Protein AF-A0A952X0B2-F1 (afdb_monomer)

Nearest PDB structures (foldseek):
  6evl-assembly1_A  TM=6.501E-01  e=6.273E-01  Homo sapiens
  4zy8-assembly1_C  TM=2.955E-01  e=8.785E+00  Kluyveromyces lactis

Solvent-accessible surface area (backbone atoms only — not comparable to full-atom values): 3668 Å² total; per-residue (Å²): 131,60,50,51,59,36,50,51,49,21,53,48,20,60,74,73,67,39,49,65,60,19,40,55,29,34,52,53,50,52,52,40,47,75,73,69,46,78,62,46,68,97,51,53,61,66,60,51,54,53,49,37,51,52,48,50,63,75,39,50,72,66,78,77,111

Sequence (65 aa):
MDPNQAFLDMFRAMRDGDHETARERALALQEWFAKGGFTPYQFSRQAMEAYIASVLRRTSHLDFD

Mean predicted aligned error: 2.97 Å

pLDDT: mean 93.06, std 7.27, range [58.03, 98.12]

Structure (mmCIF, N/CA/C/O backbone):
data_AF-A0A952X0B2-F1
#
_entry.id   AF-A0A952X0B2-F1
#
loop_
_atom_site.group_PDB
_atom_site.id
_atom_site.type_symbol
_atom_site.label_atom_id
_atom_site.label_alt_id
_atom_site.label_comp_id
_atom_site.label_asym_id
_atom_site.label_entity_id
_atom_site.label_seq_id
_atom_site.pdbx_PDB_ins_code
_atom_site.Cartn_x
_atom_site.Cartn_y
_atom_site.Cartn_z
_atom_site.occupancy
_atom_site.B_iso_or_equiv
_atom_site.auth_seq_id
_atom_site.auth_comp_id
_atom_site.auth_asym_id
_atom_site.auth_atom_id
_atom_site.pdbx_PDB_model_num
ATOM 1 N N . MET A 1 1 ? 9.119 -8.040 0.248 1.00 78.25 1 MET A N 1
ATOM 2 C CA . MET A 1 1 ? 7.674 -8.191 -0.017 1.00 78.25 1 MET A CA 1
ATOM 3 C C . MET A 1 1 ? 7.498 -8.326 -1.522 1.00 78.25 1 MET A C 1
ATOM 5 O O . MET A 1 1 ? 8.254 -7.690 -2.245 1.00 78.25 1 MET A O 1
ATOM 9 N N . ASP A 1 2 ? 6.596 -9.193 -1.982 1.00 90.75 2 ASP A N 1
ATOM 10 C CA . ASP A 1 2 ? 6.217 -9.261 -3.399 1.00 90.75 2 ASP A CA 1
ATOM 11 C C . ASP A 1 2 ? 5.148 -8.185 -3.676 1.00 90.75 2 ASP A C 1
ATOM 13 O O . ASP A 1 2 ? 4.051 -8.279 -3.113 1.00 90.75 2 ASP A O 1
ATOM 17 N N . PRO A 1 3 ? 5.432 -7.163 -4.507 1.00 89.62 3 PRO A N 1
ATOM 18 C CA . PRO A 1 3 ? 4.490 -6.078 -4.772 1.00 89.62 3 PRO A CA 1
ATOM 19 C C . PRO A 1 3 ? 3.221 -6.551 -5.496 1.00 89.62 3 PRO A C 1
ATOM 21 O O . PRO A 1 3 ? 2.158 -5.969 -5.280 1.00 89.62 3 PRO A O 1
ATOM 24 N N . ASN A 1 4 ? 3.284 -7.624 -6.297 1.00 93.25 4 ASN A N 1
ATOM 25 C CA . ASN A 1 4 ? 2.092 -8.201 -6.928 1.00 93.25 4 ASN A CA 1
ATOM 26 C C . ASN A 1 4 ? 1.155 -8.785 -5.875 1.00 93.25 4 ASN A C 1
ATOM 28 O O . ASN A 1 4 ? -0.042 -8.494 -5.884 1.00 93.25 4 ASN A O 1
ATOM 32 N N . GLN A 1 5 ? 1.710 -9.558 -4.939 1.00 94.81 5 GLN A N 1
ATOM 33 C CA . GLN A 1 5 ? 0.929 -10.140 -3.855 1.00 94.81 5 GLN A CA 1
ATOM 34 C C . GLN A 1 5 ? 0.363 -9.053 -2.938 1.00 94.81 5 GLN A C 1
ATOM 36 O O . GLN A 1 5 ? -0.824 -9.078 -2.630 1.00 94.81 5 GLN A O 1
ATOM 41 N N . ALA A 1 6 ? 1.168 -8.050 -2.575 1.00 94.62 6 ALA A N 1
ATOM 42 C CA . ALA A 1 6 ? 0.697 -6.959 -1.728 1.00 94.62 6 ALA A CA 1
ATOM 43 C C . ALA A 1 6 ? -0.443 -6.159 -2.374 1.00 94.62 6 ALA A C 1
ATOM 45 O O . ALA A 1 6 ? -1.395 -5.788 -1.690 1.00 94.62 6 ALA A O 1
ATOM 46 N N . PHE A 1 7 ? -0.394 -5.940 -3.692 1.00 94.75 7 PHE A N 1
ATOM 47 C CA . PHE A 1 7 ? -1.505 -5.328 -4.417 1.00 94.75 7 PHE A CA 1
ATOM 48 C C . PHE A 1 7 ? -2.764 -6.201 -4.394 1.00 94.75 7 PHE A C 1
ATOM 50 O O . PHE A 1 7 ? -3.850 -5.686 -4.132 1.00 94.75 7 PHE A O 1
ATOM 57 N N . LEU A 1 8 ? -2.639 -7.506 -4.659 1.00 95.50 8 LEU A N 1
ATOM 58 C CA . LEU A 1 8 ? -3.786 -8.416 -4.634 1.00 95.50 8 LEU A CA 1
ATOM 59 C C . LEU A 1 8 ? -4.433 -8.480 -3.252 1.00 95.50 8 LEU A C 1
ATOM 61 O O . LEU A 1 8 ? -5.660 -8.455 -3.159 1.00 95.50 8 LEU A O 1
ATOM 65 N N . ASP A 1 9 ? -3.620 -8.547 -2.201 1.00 97.19 9 ASP A N 1
ATOM 66 C CA . ASP A 1 9 ? -4.092 -8.570 -0.820 1.00 97.19 9 ASP A CA 1
ATOM 67 C C . ASP A 1 9 ? -4.815 -7.267 -0.482 1.00 97.19 9 ASP A C 1
ATOM 69 O O . ASP A 1 9 ? -5.943 -7.309 -0.005 1.00 97.19 9 ASP A O 1
ATOM 73 N N . MET A 1 10 ? -4.230 -6.115 -0.830 1.00 97.06 10 MET A N 1
ATOM 74 C CA . MET A 1 10 ? -4.872 -4.808 -0.663 1.00 97.06 10 MET A CA 1
ATOM 75 C C . MET A 1 10 ? -6.216 -4.735 -1.401 1.00 97.06 10 MET A C 1
ATOM 77 O O . MET A 1 10 ? -7.213 -4.282 -0.840 1.00 97.06 10 MET A O 1
ATOM 81 N N . PHE A 1 11 ? -6.261 -5.187 -2.657 1.00 95.75 11 PHE A N 1
ATOM 82 C CA . PHE A 1 11 ? -7.471 -5.159 -3.478 1.00 95.75 11 PHE A CA 1
ATOM 83 C C . PHE A 1 11 ? -8.577 -6.048 -2.896 1.00 95.75 11 PHE A C 1
ATOM 85 O O . PHE A 1 11 ? -9.732 -5.626 -2.816 1.00 95.75 11 PHE A O 1
ATOM 92 N N . ARG A 1 12 ? -8.231 -7.269 -2.468 1.00 97.88 12 ARG A N 1
ATOM 93 C CA . ARG A 1 12 ? -9.171 -8.203 -1.827 1.00 97.88 12 ARG A CA 1
ATOM 94 C C . ARG A 1 12 ? -9.665 -7.658 -0.495 1.00 97.88 12 ARG A C 1
ATOM 96 O O . ARG A 1 12 ? -10.869 -7.627 -0.283 1.00 97.88 12 ARG A O 1
ATOM 103 N N . ALA A 1 13 ? -8.768 -7.140 0.335 1.00 98.12 13 ALA A N 1
ATOM 104 C CA . ALA A 1 13 ? -9.107 -6.556 1.624 1.00 98.12 13 ALA A CA 1
ATOM 105 C C . ALA A 1 13 ? -10.078 -5.369 1.473 1.00 98.12 13 ALA A C 1
ATOM 107 O O . ALA A 1 13 ? -11.121 -5.327 2.120 1.00 98.12 13 ALA A O 1
ATOM 108 N N . MET A 1 14 ? -9.834 -4.473 0.508 1.00 97.44 14 MET A N 1
ATOM 109 C CA . MET A 1 14 ? -10.760 -3.377 0.184 1.00 97.44 14 MET A CA 1
ATOM 110 C C . MET A 1 14 ? -12.127 -3.845 -0.324 1.00 97.44 14 MET A C 1
ATOM 112 O O . MET A 1 14 ? -13.125 -3.158 -0.102 1.00 97.44 14 MET A O 1
ATOM 116 N N . ARG A 1 15 ? -12.178 -4.966 -1.051 1.00 97.44 15 ARG A N 1
ATOM 117 C CA . ARG A 1 15 ? -13.431 -5.566 -1.528 1.00 97.44 15 ARG A CA 1
ATOM 118 C C . ARG A 1 15 ? -14.206 -6.217 -0.382 1.00 97.44 15 ARG A C 1
ATOM 120 O O . ARG A 1 15 ? -15.426 -6.102 -0.348 1.00 97.44 15 ARG A O 1
ATOM 127 N N . ASP A 1 16 ? -13.496 -6.875 0.526 1.00 97.88 16 ASP A N 1
ATOM 128 C CA . ASP A 1 16 ? -14.068 -7.693 1.596 1.00 97.88 16 ASP A CA 1
ATOM 129 C C . ASP A 1 16 ? -14.340 -6.872 2.878 1.00 97.88 16 ASP A C 1
ATOM 131 O O . ASP A 1 16 ? -14.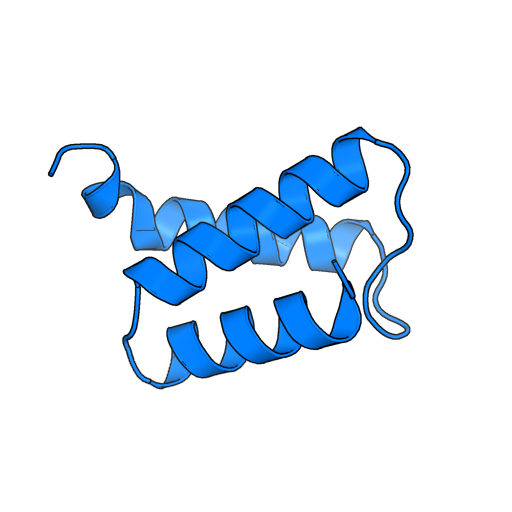937 -7.381 3.822 1.00 97.88 16 ASP A O 1
ATOM 135 N N . GLY A 1 17 ? -13.963 -5.586 2.896 1.00 97.12 17 GLY A N 1
ATOM 136 C CA . GLY A 1 17 ? -14.176 -4.666 4.021 1.00 97.12 17 GLY A CA 1
ATOM 137 C C . GLY A 1 17 ? -13.111 -4.751 5.118 1.00 97.12 17 GLY A C 1
ATOM 138 O O . GLY A 1 17 ? -13.241 -4.097 6.148 1.00 97.12 17 GLY A O 1
ATOM 139 N N . ASP A 1 18 ? -12.045 -5.516 4.890 1.00 98.06 18 ASP A N 1
ATOM 140 C CA . ASP A 1 18 ? -10.888 -5.610 5.777 1.00 98.06 18 ASP A CA 1
ATOM 141 C C . ASP A 1 18 ? -9.991 -4.370 5.600 1.00 98.06 18 ASP A C 1
ATOM 143 O O . ASP A 1 18 ? -9.022 -4.342 4.835 1.00 98.06 18 ASP A O 1
ATOM 147 N N . HIS A 1 19 ? -10.380 -3.276 6.255 1.00 97.38 19 HIS A N 1
ATOM 148 C CA . HIS A 1 19 ? -9.694 -1.991 6.129 1.00 97.38 19 HIS A CA 1
ATOM 149 C C . HIS A 1 19 ? -8.298 -1.985 6.764 1.00 97.38 19 HIS A C 1
ATOM 151 O O . HIS A 1 19 ? -7.433 -1.248 6.284 1.00 97.38 19 HIS A O 1
ATOM 157 N N . GLU A 1 20 ? -8.064 -2.801 7.794 1.00 97.56 20 GLU A N 1
ATOM 158 C CA . GLU A 1 20 ? -6.761 -2.930 8.451 1.00 97.56 20 GLU A CA 1
ATOM 159 C C . GLU A 1 20 ? -5.744 -3.555 7.499 1.00 97.56 20 GLU A C 1
ATOM 161 O O . GLU A 1 20 ? -4.731 -2.922 7.181 1.00 97.56 20 GLU A O 1
ATOM 166 N N . THR A 1 21 ? -6.057 -4.728 6.936 1.00 97.56 21 THR A N 1
ATOM 167 C CA . THR A 1 21 ? -5.182 -5.388 5.957 1.00 97.56 21 THR A CA 1
ATOM 168 C C . THR A 1 21 ? -4.988 -4.513 4.721 1.00 97.56 21 THR A C 1
ATOM 170 O O . THR A 1 21 ? -3.873 -4.386 4.203 1.00 97.56 21 THR A O 1
ATOM 173 N N . ALA A 1 22 ? -6.051 -3.856 4.241 1.00 98.12 22 ALA A N 1
ATOM 174 C CA . ALA A 1 22 ? -5.947 -2.941 3.110 1.00 98.12 22 ALA A CA 1
ATOM 175 C C . ALA A 1 22 ? -4.973 -1.787 3.391 1.00 98.12 22 ALA A C 1
ATOM 177 O O . ALA A 1 22 ? -4.143 -1.461 2.538 1.00 98.12 22 ALA A O 1
ATOM 178 N N . ARG A 1 23 ? -5.051 -1.183 4.583 1.00 98.06 23 ARG A N 1
ATOM 179 C CA . ARG A 1 23 ? -4.161 -0.097 5.001 1.00 98.06 23 ARG A CA 1
ATOM 180 C C . ARG A 1 23 ? -2.719 -0.576 5.135 1.00 98.06 23 ARG A C 1
ATOM 182 O O . ARG A 1 23 ? -1.827 0.061 4.578 1.00 98.06 23 ARG A O 1
ATOM 189 N N . GLU A 1 24 ? -2.496 -1.700 5.809 1.00 97.75 24 GLU A N 1
ATOM 190 C CA . GLU A 1 24 ? -1.166 -2.288 6.001 1.00 97.75 24 GLU A CA 1
ATOM 191 C C . GLU A 1 24 ? -0.469 -2.521 4.651 1.00 97.75 24 GLU A C 1
ATOM 193 O O . GLU A 1 24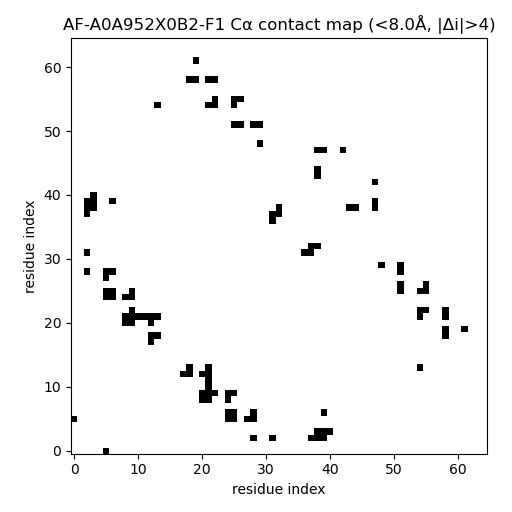 ? 0.676 -2.114 4.437 1.00 97.75 24 GLU A O 1
ATOM 198 N N . ARG A 1 25 ? -1.181 -3.124 3.691 1.00 97.69 25 ARG A N 1
ATOM 199 C CA . ARG A 1 25 ? -0.644 -3.407 2.354 1.00 97.69 25 ARG A CA 1
ATOM 200 C C . ARG A 1 25 ? -0.430 -2.136 1.530 1.00 97.69 25 ARG A C 1
ATOM 202 O O . ARG A 1 25 ? 0.572 -2.051 0.817 1.00 97.69 25 ARG A O 1
ATOM 209 N N . ALA A 1 26 ? -1.302 -1.134 1.659 1.00 97.31 26 ALA A N 1
ATOM 210 C CA . ALA A 1 26 ? -1.128 0.167 1.014 1.00 97.31 26 ALA A CA 1
ATOM 211 C C . ALA A 1 26 ? 0.135 0.895 1.505 1.00 97.31 26 ALA A C 1
ATOM 213 O O . ALA A 1 26 ? 0.908 1.393 0.685 1.00 97.31 26 ALA A O 1
ATOM 214 N N . LEU A 1 27 ? 0.379 0.911 2.820 1.00 97.19 27 LEU A N 1
ATOM 215 C CA . LEU A 1 27 ? 1.587 1.494 3.416 1.00 97.19 27 LEU A CA 1
ATOM 216 C C . LEU A 1 27 ? 2.848 0.745 2.971 1.00 97.19 27 LEU A C 1
ATOM 218 O O . LEU A 1 27 ? 3.825 1.369 2.559 1.00 97.19 27 LEU A O 1
ATOM 222 N N . ALA A 1 28 ? 2.807 -0.589 2.962 1.00 96.44 28 ALA A N 1
ATOM 223 C CA . ALA A 1 28 ? 3.929 -1.402 2.502 1.00 96.44 28 ALA A CA 1
ATOM 224 C C . ALA A 1 28 ? 4.273 -1.140 1.021 1.00 96.44 28 ALA A C 1
ATOM 226 O O . ALA A 1 28 ? 5.449 -1.070 0.656 1.00 96.44 28 ALA A O 1
ATOM 227 N N . LEU A 1 29 ? 3.266 -0.965 0.155 1.00 95.69 29 LEU A N 1
ATOM 228 C CA . LEU A 1 29 ? 3.470 -0.594 -1.251 1.00 95.69 29 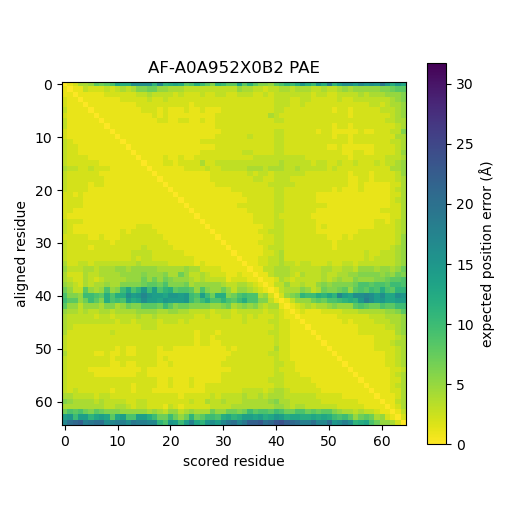LEU A CA 1
ATOM 229 C C . LEU A 1 29 ? 3.996 0.840 -1.408 1.00 95.69 29 LEU A C 1
ATOM 231 O O . LEU A 1 29 ? 4.871 1.081 -2.242 1.00 95.69 29 LEU A O 1
ATOM 235 N N . GLN A 1 30 ? 3.508 1.783 -0.599 1.00 96.00 30 GLN A N 1
ATOM 236 C CA . GLN A 1 30 ? 4.019 3.154 -0.581 1.00 96.00 30 GLN A CA 1
ATOM 237 C C . GLN A 1 30 ? 5.510 3.183 -0.212 1.00 96.00 30 GLN A C 1
ATOM 239 O O . GLN A 1 30 ? 6.307 3.823 -0.899 1.00 96.00 30 GLN A O 1
ATOM 244 N N . GLU A 1 31 ? 5.901 2.445 0.829 1.00 95.69 31 GLU A N 1
ATOM 245 C CA . GLU A 1 31 ? 7.297 2.325 1.252 1.00 95.69 31 GLU A CA 1
ATOM 246 C C . GLU A 1 31 ? 8.160 1.645 0.177 1.00 95.69 31 GLU A C 1
ATOM 248 O O . GLU A 1 31 ? 9.275 2.091 -0.110 1.00 95.69 31 GLU A O 1
ATOM 253 N N . TRP A 1 32 ? 7.642 0.595 -0.465 1.00 94.69 32 TRP A N 1
ATOM 254 C CA . TRP A 1 32 ? 8.319 -0.083 -1.571 1.00 94.69 32 TRP A CA 1
ATOM 255 C C . TRP A 1 32 ? 8.658 0.885 -2.712 1.00 94.69 32 TRP A C 1
ATOM 257 O O . TRP A 1 32 ? 9.796 0.914 -3.186 1.00 94.69 32 TRP A O 1
ATOM 267 N N . PHE A 1 33 ? 7.715 1.741 -3.112 1.00 92.81 33 PHE A N 1
ATOM 268 C CA . PHE A 1 33 ? 7.956 2.753 -4.146 1.00 92.81 33 PHE A CA 1
ATOM 269 C C . PHE A 1 33 ? 8.892 3.869 -3.705 1.00 92.81 33 PHE A C 1
ATOM 271 O O . PHE A 1 33 ? 9.697 4.333 -4.519 1.00 92.81 33 PHE A O 1
ATOM 278 N N . ALA A 1 34 ? 8.829 4.281 -2.438 1.00 93.19 34 ALA A N 1
ATOM 279 C CA . ALA A 1 34 ? 9.762 5.258 -1.882 1.00 93.19 34 ALA A CA 1
ATOM 280 C C . ALA A 1 34 ? 11.217 4.760 -1.955 1.00 93.19 34 ALA A C 1
ATOM 282 O O . ALA A 1 34 ? 12.133 5.550 -2.170 1.00 93.19 34 ALA A O 1
ATOM 283 N N . LYS A 1 35 ? 11.426 3.440 -1.868 1.00 94.62 35 LYS A N 1
ATOM 284 C CA . LYS A 1 35 ? 12.737 2.783 -2.013 1.00 94.62 35 LYS A CA 1
ATOM 285 C C . LYS A 1 35 ? 13.139 2.487 -3.467 1.00 94.62 35 LYS A C 1
ATOM 287 O O . LYS A 1 35 ? 14.157 1.841 -3.691 1.00 94.62 35 LYS A O 1
ATOM 292 N N . GLY A 1 36 ? 12.368 2.945 -4.457 1.00 91.62 36 GLY A N 1
ATOM 293 C CA . GLY A 1 36 ? 12.644 2.703 -5.880 1.00 91.62 36 GLY A CA 1
ATOM 294 C C . GLY A 1 36 ? 12.172 1.340 -6.395 1.00 91.62 36 GLY A C 1
ATOM 295 O O . GLY A 1 36 ? 12.627 0.891 -7.446 1.00 91.62 36 GLY A O 1
ATOM 296 N N . GLY A 1 37 ? 11.273 0.673 -5.669 1.00 89.88 37 GLY A N 1
ATOM 297 C CA . GLY A 1 37 ? 10.678 -0.591 -6.080 1.00 89.88 37 GLY A CA 1
ATOM 298 C C . GLY A 1 37 ? 9.827 -0.481 -7.352 1.00 89.88 37 GLY A C 1
ATOM 299 O O . GLY A 1 37 ? 9.292 0.578 -7.686 1.00 89.88 37 GLY A O 1
ATOM 300 N N . PHE A 1 38 ? 9.697 -1.597 -8.069 1.00 88.25 38 PHE A N 1
ATOM 301 C CA . PHE A 1 38 ? 8.914 -1.683 -9.303 1.00 88.25 38 PHE A CA 1
ATOM 302 C C . PHE A 1 38 ? 7.410 -1.795 -9.030 1.00 88.25 38 PHE A C 1
ATOM 304 O O . PHE A 1 38 ? 6.991 -2.239 -7.958 1.00 88.25 38 PHE A O 1
ATOM 311 N N . THR A 1 39 ? 6.601 -1.415 -10.019 1.00 86.88 39 THR A N 1
ATOM 312 C CA . THR A 1 39 ? 5.138 -1.449 -9.944 1.00 86.88 39 THR A CA 1
ATOM 313 C C . THR A 1 39 ? 4.591 -2.881 -9.993 1.00 86.88 39 THR A C 1
ATOM 315 O O . THR A 1 39 ? 5.053 -3.677 -10.811 1.00 86.88 39 THR A O 1
ATOM 318 N N . PRO A 1 40 ? 3.579 -3.214 -9.170 1.00 81.56 40 PRO A N 1
ATOM 319 C CA . PRO A 1 40 ? 2.794 -4.427 -9.339 1.00 81.56 40 PRO A CA 1
ATOM 320 C C . PRO A 1 40 ? 2.109 -4.431 -10.706 1.00 81.56 40 PRO A C 1
ATOM 322 O O . PRO A 1 40 ? 1.488 -3.433 -11.080 1.00 81.56 40 PRO A O 1
ATOM 325 N N . TYR A 1 41 ? 2.150 -5.568 -11.401 1.00 71.75 41 TYR A N 1
ATOM 326 C CA . TYR A 1 41 ? 1.554 -5.765 -12.727 1.00 71.75 41 TYR A CA 1
ATOM 327 C C . TYR A 1 41 ? 2.022 -4.735 -13.778 1.00 71.75 41 TYR A C 1
ATOM 329 O O . TYR A 1 41 ? 2.871 -3.880 -13.537 1.00 71.75 41 TYR A O 1
ATOM 337 N N . GLN A 1 42 ? 1.457 -4.800 -14.985 1.00 76.75 42 GLN A N 1
ATOM 338 C CA . GLN A 1 42 ? 1.704 -3.823 -16.055 1.00 76.75 42 GLN A CA 1
ATOM 339 C C . GLN A 1 42 ? 1.015 -2.462 -15.797 1.00 76.75 42 GLN A C 1
ATOM 341 O O . GLN A 1 42 ? 0.739 -1.717 -16.736 1.00 76.75 42 GLN A O 1
ATOM 346 N N . PHE A 1 43 ? 0.698 -2.129 -14.540 1.00 84.44 43 PHE A N 1
ATOM 347 C CA . PHE A 1 43 ? 0.127 -0.830 -14.199 1.00 84.44 43 PHE A CA 1
ATOM 348 C C . PHE A 1 43 ? 1.193 0.260 -14.263 1.00 84.44 43 PHE A C 1
ATOM 350 O O . PHE A 1 43 ? 2.352 0.054 -13.902 1.00 84.44 43 PHE A O 1
ATOM 357 N N . SER A 1 44 ? 0.782 1.457 -14.681 1.00 90.19 44 SER A N 1
ATOM 358 C CA . SER A 1 44 ? 1.648 2.624 -14.576 1.00 90.19 44 SER A CA 1
ATOM 359 C C . SER A 1 44 ? 1.863 2.991 -13.107 1.00 90.19 44 SER A C 1
ATOM 361 O O . SER A 1 44 ? 0.973 2.834 -12.264 1.00 90.19 44 SER A O 1
ATOM 363 N N . ARG A 1 45 ? 3.042 3.543 -12.804 1.00 90.44 45 ARG A N 1
ATOM 364 C CA . ARG A 1 45 ? 3.377 4.028 -11.458 1.00 90.44 45 ARG A CA 1
ATOM 365 C C . ARG A 1 45 ? 2.328 5.003 -10.927 1.00 90.44 45 ARG A C 1
ATOM 367 O O . ARG A 1 45 ? 1.858 4.849 -9.806 1.00 90.44 45 ARG A O 1
ATOM 374 N N . GLN A 1 46 ? 1.898 5.929 -11.779 1.00 93.19 46 GLN A N 1
ATOM 375 C CA . GLN A 1 46 ? 0.890 6.929 -11.448 1.00 93.19 46 GLN A CA 1
ATOM 376 C C . GLN A 1 46 ? -0.460 6.304 -11.061 1.00 93.19 46 GLN A C 1
ATOM 378 O O . GLN A 1 46 ? -1.079 6.744 -10.096 1.00 93.19 46 GLN A O 1
ATOM 383 N N . ALA A 1 47 ? -0.916 5.272 -11.781 1.00 93.00 47 ALA A N 1
ATOM 384 C CA . ALA A 1 47 ? -2.170 4.593 -11.458 1.00 93.00 47 ALA A CA 1
ATOM 385 C C . ALA A 1 47 ? -2.091 3.889 -10.098 1.00 93.00 47 ALA A C 1
ATOM 387 O O . ALA A 1 47 ? -3.037 3.947 -9.312 1.00 93.00 47 ALA A O 1
ATOM 388 N N . MET A 1 48 ? -0.949 3.264 -9.803 1.00 94.31 48 MET A N 1
ATOM 389 C CA . MET A 1 48 ? -0.759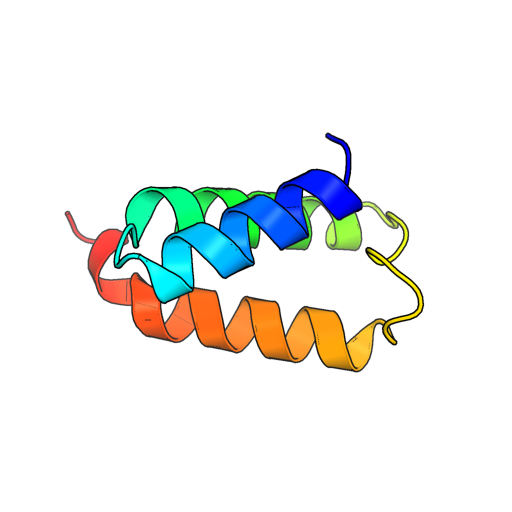 2.576 -8.533 1.00 94.31 48 MET A CA 1
ATOM 390 C C . MET A 1 48 ? -0.664 3.552 -7.357 1.00 94.31 48 MET A C 1
ATOM 392 O O . MET A 1 48 ? -1.319 3.347 -6.340 1.00 94.31 48 MET A O 1
ATOM 396 N N . GLU A 1 49 ? 0.082 4.647 -7.504 1.00 94.50 49 GLU A N 1
ATOM 397 C CA . GLU A 1 49 ? 0.172 5.699 -6.485 1.00 94.50 49 GLU A CA 1
ATOM 398 C C . GLU A 1 49 ? -1.196 6.347 -6.218 1.00 94.50 49 GLU A C 1
ATOM 400 O O . GLU A 1 49 ? -1.569 6.539 -5.059 1.00 94.50 49 GLU A O 1
ATOM 405 N N . ALA A 1 50 ? -1.990 6.604 -7.264 1.00 96.00 50 ALA A N 1
ATOM 406 C CA . ALA A 1 50 ? -3.352 7.116 -7.118 1.00 96.00 50 ALA A CA 1
ATOM 407 C C . ALA A 1 50 ? -4.269 6.131 -6.372 1.00 96.00 50 ALA A C 1
ATOM 409 O O . ALA A 1 50 ? -5.071 6.541 -5.527 1.00 96.00 50 ALA A O 1
ATOM 410 N N . TYR A 1 51 ? -4.146 4.830 -6.651 1.00 95.69 51 TYR A N 1
ATOM 411 C CA . TYR A 1 51 ? -4.934 3.814 -5.960 1.00 95.69 51 TYR A CA 1
ATOM 412 C C . TYR A 1 51 ? -4.533 3.680 -4.487 1.00 95.69 51 TYR A C 1
ATOM 414 O O . TYR A 1 51 ? -5.409 3.708 -3.623 1.00 95.69 51 TYR A O 1
ATOM 422 N N . ILE A 1 52 ? -3.231 3.643 -4.187 1.00 96.69 52 ILE A N 1
ATOM 423 C CA . ILE A 1 52 ? -2.705 3.642 -2.812 1.00 96.69 52 ILE A CA 1
ATOM 424 C C . ILE A 1 52 ? -3.220 4.864 -2.045 1.00 96.69 52 ILE A C 1
ATOM 426 O O . ILE A 1 52 ? -3.768 4.714 -0.955 1.00 96.69 52 ILE A O 1
ATOM 430 N N . ALA A 1 53 ? -3.133 6.064 -2.628 1.00 97.69 53 ALA A N 1
ATOM 431 C CA . ALA A 1 53 ? -3.641 7.283 -1.998 1.00 97.69 53 ALA A CA 1
ATOM 432 C C . ALA A 1 53 ? -5.151 7.205 -1.708 1.00 97.69 53 ALA A C 1
ATOM 434 O O . ALA A 1 53 ? -5.613 7.640 -0.651 1.00 97.69 53 ALA A O 1
ATOM 435 N N . SER A 1 54 ? -5.929 6.612 -2.619 1.00 98.00 54 SER A N 1
ATOM 436 C CA . SER A 1 54 ? -7.363 6.380 -2.420 1.00 98.00 54 SER A CA 1
ATOM 437 C C . SER A 1 54 ? -7.642 5.431 -1.252 1.00 98.00 54 SER A C 1
ATOM 439 O O . SER A 1 54 ? -8.524 5.717 -0.439 1.00 98.00 54 SER A O 1
ATOM 441 N N . VAL A 1 55 ? -6.881 4.336 -1.133 1.00 97.94 55 VAL A N 1
ATOM 442 C CA . VAL A 1 55 ? -6.994 3.386 -0.014 1.00 97.94 55 VAL A CA 1
ATOM 443 C C . VAL A 1 55 ? -6.650 4.072 1.304 1.00 97.94 55 VAL A C 1
ATOM 445 O O . VAL A 1 55 ? -7.489 4.088 2.201 1.00 97.94 55 VAL A O 1
ATOM 448 N N . LEU A 1 56 ? -5.489 4.728 1.392 1.00 97.94 56 LEU A N 1
ATOM 449 C CA . LEU A 1 56 ? -5.035 5.409 2.611 1.00 97.94 56 LEU A CA 1
ATOM 450 C C . LEU A 1 56 ? -6.020 6.479 3.093 1.00 97.94 56 LEU A C 1
ATOM 452 O O . LEU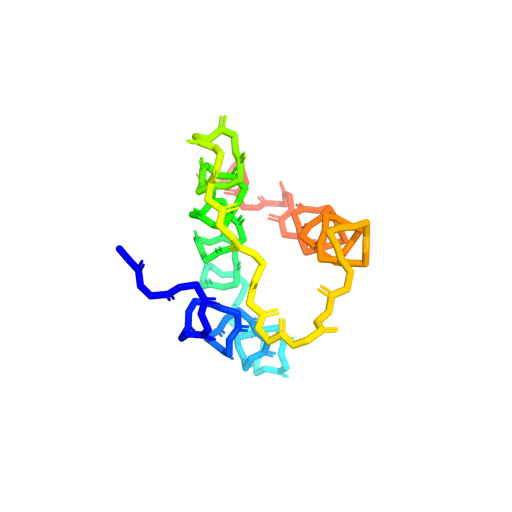 A 1 56 ? -6.232 6.620 4.295 1.00 97.94 56 LEU A O 1
ATOM 456 N N . ARG A 1 57 ? -6.661 7.205 2.167 1.00 97.62 57 ARG A N 1
ATOM 457 C CA . ARG A 1 57 ? -7.701 8.189 2.498 1.00 97.62 57 ARG A CA 1
ATOM 458 C C . ARG A 1 57 ? -8.979 7.535 3.026 1.00 97.62 57 ARG A C 1
ATOM 460 O O . ARG A 1 57 ? -9.628 8.090 3.902 1.00 97.62 57 ARG A O 1
ATOM 467 N N . ARG A 1 58 ? -9.390 6.388 2.476 1.00 97.44 58 ARG A N 1
ATOM 468 C CA . ARG A 1 58 ? -10.612 5.677 2.905 1.00 97.44 58 ARG A CA 1
ATOM 469 C C . ARG A 1 58 ? -10.432 4.970 4.248 1.00 97.44 58 ARG 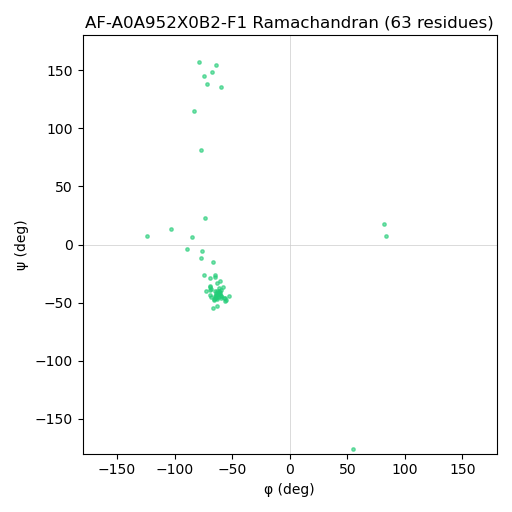A C 1
ATOM 471 O O . ARG A 1 58 ? -11.411 4.793 4.967 1.00 97.44 58 ARG A O 1
ATOM 478 N N . THR A 1 59 ? -9.200 4.605 4.587 1.00 97.75 59 THR A N 1
ATOM 479 C CA . THR A 1 59 ? -8.844 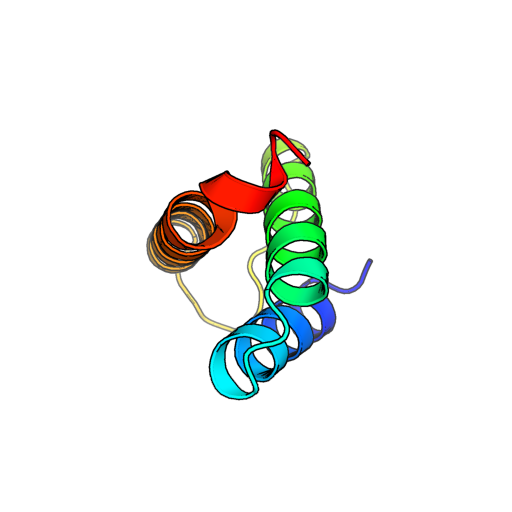3.918 5.834 1.00 97.75 59 THR A CA 1
ATOM 480 C C . THR A 1 59 ? -8.200 4.842 6.869 1.00 97.75 59 THR A C 1
ATOM 482 O O . THR A 1 59 ? -7.652 4.361 7.852 1.00 97.75 59 THR A O 1
ATOM 485 N N . SER A 1 60 ? -8.261 6.167 6.690 1.00 96.62 60 SER A N 1
ATOM 486 C CA . SER A 1 60 ? -7.620 7.136 7.597 1.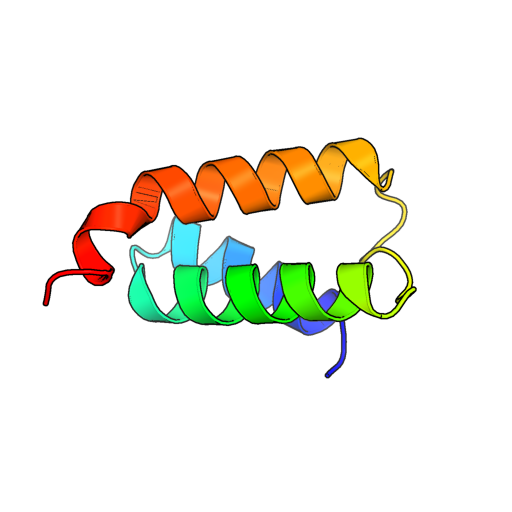00 96.62 60 SER A CA 1
ATOM 487 C C . SER A 1 60 ? -8.228 7.177 9.002 1.00 96.62 60 SER A C 1
ATOM 489 O O . SER A 1 60 ? -7.641 7.758 9.903 1.00 96.62 60 SER A O 1
ATOM 491 N N . HIS A 1 61 ? -9.417 6.602 9.198 1.00 94.81 61 HIS A N 1
ATOM 492 C CA . HIS A 1 61 ? -10.020 6.466 10.525 1.00 94.81 61 HIS A CA 1
ATOM 493 C C . HIS A 1 61 ? -9.201 5.538 11.436 1.00 94.81 61 HIS A C 1
ATOM 495 O O . HIS A 1 61 ? -9.203 5.749 12.639 1.00 94.81 61 HIS A O 1
ATOM 501 N N . LEU A 1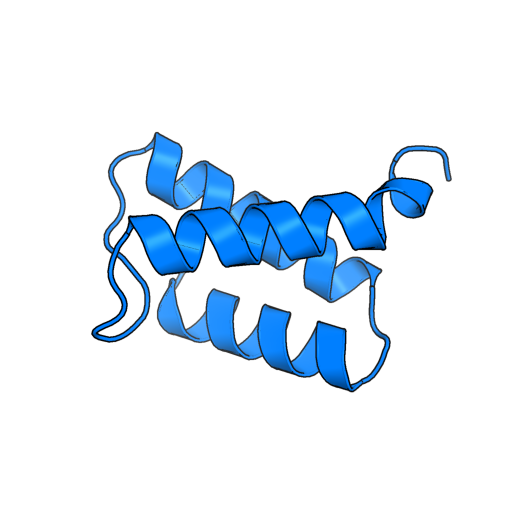 62 ? -8.439 4.600 10.859 1.00 93.69 62 LEU A N 1
ATOM 502 C CA . LEU A 1 62 ? -7.578 3.664 11.590 1.00 93.69 62 LEU A CA 1
ATOM 503 C C . LEU A 1 62 ? -6.273 4.293 12.111 1.00 93.69 62 LEU A C 1
ATOM 505 O O . LEU A 1 62 ? -5.507 3.624 12.789 1.00 93.69 62 LEU A O 1
ATOM 509 N N . ASP A 1 63 ? -5.972 5.552 11.772 1.00 86.69 63 ASP A N 1
ATOM 510 C CA . ASP A 1 63 ? -4.787 6.253 12.303 1.00 86.69 63 ASP A CA 1
ATOM 511 C C . ASP A 1 63 ? -4.976 6.756 13.741 1.00 86.69 63 ASP A C 1
ATOM 513 O O . ASP A 1 63 ? -4.019 7.220 14.363 1.00 86.69 63 ASP A O 1
ATOM 517 N N . PHE A 1 64 ? -6.212 6.717 14.240 1.00 76.25 64 PHE A N 1
ATOM 518 C CA . PHE A 1 64 ? -6.614 7.306 15.516 1.00 76.25 64 PHE A CA 1
ATOM 519 C C . PHE A 1 64 ? -7.271 6.294 16.470 1.00 76.25 64 PHE A C 1
ATOM 521 O O . PHE A 1 64 ? -7.791 6.722 17.502 1.00 76.25 64 PHE A O 1
ATOM 528 N N . ASP A 1 65 ? -7.260 5.003 16.116 1.00 58.03 65 ASP A N 1
ATOM 529 C CA . ASP A 1 65 ? -7.684 3.882 16.973 1.00 58.03 65 ASP A CA 1
ATOM 530 C C . ASP A 1 65 ? -6.548 3.402 17.898 1.00 58.03 65 ASP A C 1
ATOM 532 O O . ASP A 1 65 ? -5.362 3.485 17.495 1.00 58.03 65 ASP A O 1
#

Foldseek 3Di:
DPQQVLVVQLVVCVVVVVLVSVLVSLVVNVVCVVVVHDHHDPDDPVVSVVVSVVSCVVSVVVVPD

Radius of gyration: 11.04 Å; Cα contacts (8 Å, |Δi|>4): 59; chains: 1; bounding box: 27×18×33 Å

Secondary structure (DSSP, 8-state):
--HHHHHHHHHHHHHHT-HHHHHHHHHHHHHHHHTTPPPSTT--HHHHHHHHHHHHHHTGGGG--